Protein AF-A0A6M0C5Y6-F1 (afdb_monomer)

pLDDT: mean 71.25, std 15.37, range [40.25, 87.75]

Foldseek 3Di:
DDPQVAPWDADPPPRDIDRGDGPVDQWDADPVPRDIDGNDPPVDPPPDD

Secondary structure (DSSP, 8-state):
-----EEEEE-TTT--EEEEEETT--EEE-TTT--EEE-----------

Solvent-accessible surface area (backbone atoms only — not comparable to full-atom values): 3392 Å² total; per-residue (Å²): 140,79,84,73,56,50,44,70,44,67,42,88,87,83,61,53,70,45,61,78,35,52,72,90,56,47,68,48,66,38,88,89,79,66,49,78,40,73,57,75,84,79,76,64,88,81,70,86,126

Structure (mmCIF, N/CA/C/O backbone):
data_AF-A0A6M0C5Y6-F1
#
_entry.id   AF-A0A6M0C5Y6-F1
#
loop_
_atom_site.group_PDB
_atom_site.id
_atom_site.type_symbol
_atom_site.label_atom_id
_atom_site.label_alt_id
_atom_site.label_comp_id
_atom_site.label_asym_id
_atom_site.label_entity_id
_atom_site.label_seq_id
_atom_site.pdbx_PDB_ins_code
_atom_site.Cartn_x
_atom_site.Cartn_y
_atom_sit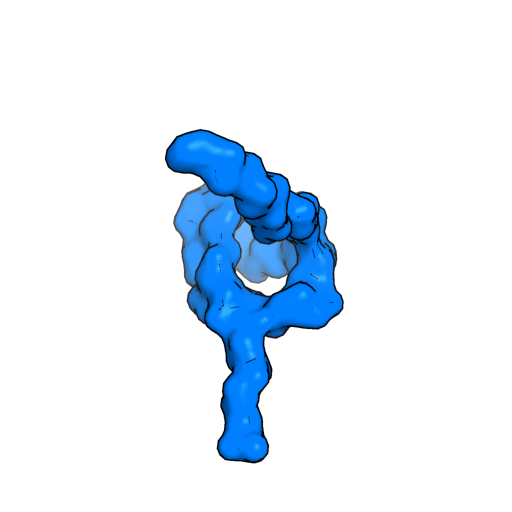e.Cartn_z
_atom_site.occupancy
_atom_site.B_iso_or_equiv
_atom_site.auth_seq_id
_atom_site.auth_comp_id
_atom_site.auth_asym_id
_atom_site.auth_atom_id
_atom_site.pdbx_PDB_model_num
ATOM 1 N N . MET A 1 1 ? 16.804 -8.250 16.270 1.00 46.12 1 MET A N 1
ATOM 2 C CA . MET A 1 1 ? 15.564 -7.896 16.995 1.00 46.12 1 MET A CA 1
ATOM 3 C C . MET A 1 1 ? 15.468 -6.379 16.962 1.00 46.12 1 MET A C 1
ATOM 5 O O . MET A 1 1 ? 16.311 -5.751 17.570 1.00 46.12 1 MET A O 1
ATOM 9 N N . THR A 1 2 ? 14.622 -5.703 16.202 1.00 48.09 2 THR A N 1
ATOM 10 C CA . THR A 1 2 ? 13.492 -6.082 15.345 1.00 48.09 2 THR A CA 1
ATOM 11 C C . THR A 1 2 ? 13.327 -4.924 14.359 1.00 48.09 2 THR A C 1
ATOM 13 O O . THR A 1 2 ? 12.565 -4.002 14.630 1.00 48.09 2 THR A O 1
ATOM 16 N N . ASP A 1 3 ? 14.066 -4.926 13.250 1.00 47.38 3 ASP A N 1
ATOM 17 C CA . ASP A 1 3 ? 13.777 -3.986 12.165 1.00 47.38 3 ASP A CA 1
ATOM 18 C C . ASP A 1 3 ? 12.736 -4.653 11.266 1.00 47.38 3 ASP A C 1
ATOM 20 O O . ASP A 1 3 ? 13.034 -5.257 10.238 1.00 47.38 3 ASP A O 1
ATOM 24 N N . ILE A 1 4 ? 11.490 -4.665 11.748 1.00 57.81 4 ILE A N 1
ATOM 25 C CA . ILE A 1 4 ? 10.350 -4.831 10.853 1.00 57.81 4 ILE A CA 1
ATOM 26 C C . ILE A 1 4 ? 10.419 -3.568 10.016 1.00 57.81 4 ILE A C 1
ATOM 28 O O . ILE A 1 4 ? 10.044 -2.506 10.498 1.00 57.81 4 ILE A O 1
ATOM 32 N N . SER A 1 5 ? 11.012 -3.659 8.834 1.00 57.47 5 SER A N 1
ATOM 33 C CA . SER A 1 5 ? 11.154 -2.534 7.928 1.00 57.47 5 SER A CA 1
ATOM 34 C C . SER A 1 5 ? 9.750 -2.068 7.538 1.00 57.47 5 SER A C 1
ATOM 36 O O . SER A 1 5 ? 9.092 -2.621 6.654 1.00 57.47 5 SER A O 1
ATOM 38 N N . LEU A 1 6 ? 9.243 -1.122 8.318 1.00 65.06 6 LEU A N 1
ATOM 39 C CA . LEU A 1 6 ? 7.965 -0.467 8.142 1.00 65.06 6 LEU A CA 1
ATOM 40 C C . LEU A 1 6 ? 8.208 0.662 7.153 1.00 65.06 6 LEU A C 1
ATOM 42 O O . LEU A 1 6 ? 9.047 1.533 7.370 1.00 65.06 6 LEU A O 1
ATOM 46 N N . VAL A 1 7 ? 7.493 0.626 6.042 1.00 71.69 7 VAL A N 1
ATOM 47 C CA . VAL A 1 7 ? 7.559 1.660 5.014 1.00 71.69 7 VAL A CA 1
ATOM 48 C C . VAL A 1 7 ? 6.250 2.435 5.024 1.00 71.69 7 VAL A C 1
ATOM 50 O O . VAL A 1 7 ? 5.164 1.857 5.125 1.00 71.69 7 VAL A O 1
ATOM 53 N N . ARG A 1 8 ? 6.360 3.760 4.906 1.00 77.19 8 ARG A N 1
ATOM 54 C CA . ARG A 1 8 ? 5.196 4.637 4.793 1.00 77.19 8 ARG A CA 1
ATOM 55 C C . 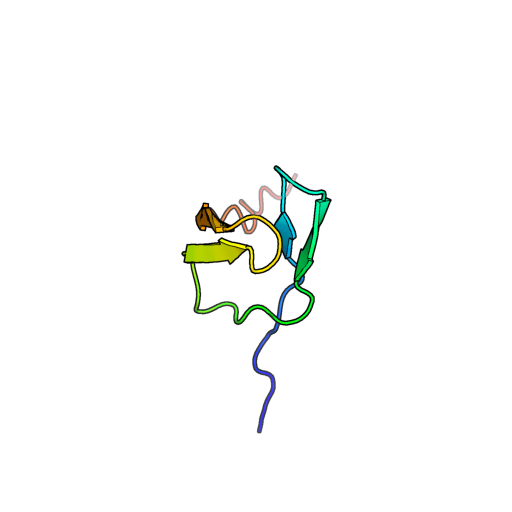ARG A 1 8 ? 4.518 4.453 3.434 1.00 77.19 8 ARG A C 1
ATOM 57 O O . ARG A 1 8 ? 5.174 4.556 2.398 1.00 77.19 8 ARG A O 1
ATOM 64 N N . ALA A 1 9 ? 3.213 4.223 3.430 1.00 78.50 9 ALA A N 1
ATOM 65 C CA . ALA A 1 9 ? 2.384 4.162 2.230 1.00 78.50 9 ALA A CA 1
ATOM 66 C C . ALA A 1 9 ? 1.315 5.254 2.301 1.00 78.50 9 ALA A C 1
ATOM 68 O O . ALA A 1 9 ? 0.702 5.442 3.344 1.00 78.50 9 ALA A O 1
ATOM 69 N N . ARG A 1 10 ? 1.097 5.995 1.213 1.00 83.56 10 ARG A N 1
ATOM 70 C CA . ARG A 1 10 ? 0.028 6.998 1.130 1.00 83.56 10 ARG A CA 1
ATOM 71 C C . ARG A 1 10 ? -1.108 6.448 0.278 1.00 83.56 10 ARG A C 1
ATOM 73 O O . ARG A 1 10 ? -0.861 6.002 -0.838 1.00 83.56 10 ARG A O 1
ATOM 80 N N . CYS A 1 11 ? -2.330 6.523 0.784 1.00 85.56 11 CYS A N 1
ATOM 81 C CA . CYS A 1 11 ? -3.537 6.236 0.031 1.00 85.56 11 CYS A CA 1
ATOM 82 C C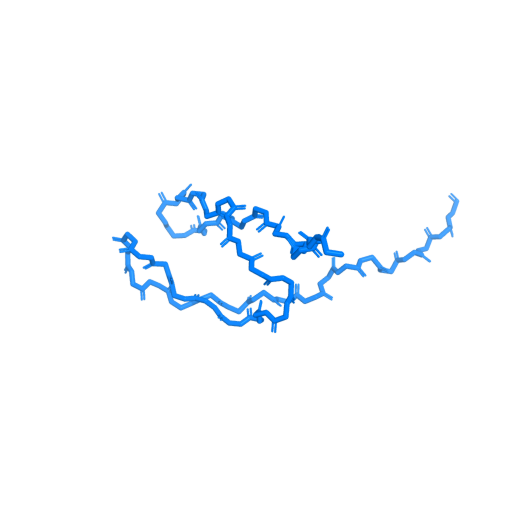 . CYS A 1 11 ? -3.702 7.274 -1.085 1.00 85.56 11 CYS A C 1
ATOM 84 O O . CYS A 1 11 ? -3.731 8.477 -0.827 1.00 85.56 11 CYS A O 1
ATOM 86 N N . SER A 1 12 ? -3.833 6.816 -2.326 1.00 82.06 12 SER A N 1
ATOM 87 C CA . SER A 1 12 ? -4.114 7.672 -3.484 1.00 82.06 12 SER A CA 1
ATOM 88 C C . SER A 1 12 ? -5.558 8.180 -3.530 1.00 82.06 12 SER A C 1
ATOM 90 O O . SER A 1 12 ? -5.821 9.166 -4.209 1.00 82.06 12 SER A O 1
ATOM 92 N N . ASN A 1 13 ? -6.479 7.529 -2.816 1.00 84.31 13 ASN A N 1
ATOM 93 C CA . ASN A 1 13 ? -7.899 7.870 -2.822 1.00 84.31 13 ASN A CA 1
ATOM 94 C C . ASN A 1 13 ? -8.243 8.964 -1.795 1.00 84.31 13 ASN A C 1
ATOM 96 O O . ASN A 1 13 ? -8.830 9.979 -2.152 1.00 84.31 13 ASN A O 1
ATOM 100 N N . CYS A 1 14 ? -7.844 8.791 -0.529 1.00 87.50 14 CYS A N 1
ATOM 101 C CA . CYS A 1 14 ? -8.131 9.757 0.542 1.00 87.50 14 CYS A CA 1
ATOM 102 C C . CYS A 1 14 ? -6.923 10.598 0.982 1.00 87.50 14 CYS A C 1
ATOM 104 O O . CYS A 1 14 ? -7.098 11.600 1.668 1.00 87.50 14 CYS A O 1
ATOM 106 N N . GLY A 1 15 ? -5.699 10.219 0.599 1.00 84.38 15 GLY A N 1
ATOM 107 C CA . GLY A 1 15 ? -4.477 10.917 1.011 1.00 84.38 15 GLY A CA 1
ATOM 108 C C . GLY A 1 15 ? -3.895 10.468 2.354 1.00 84.38 15 GLY A C 1
ATOM 109 O O . GLY A 1 15 ? -2.824 10.951 2.726 1.00 84.38 15 GLY A O 1
ATOM 110 N N . ASP A 1 16 ? -4.537 9.532 3.059 1.00 86.06 16 ASP A N 1
ATOM 111 C CA . ASP A 1 16 ? -4.049 9.049 4.353 1.00 86.06 16 ASP A CA 1
ATOM 112 C C . ASP A 1 16 ? -2.708 8.331 4.250 1.00 86.06 16 ASP A C 1
ATOM 114 O O . ASP A 1 16 ? -2.468 7.540 3.338 1.00 86.06 16 ASP A O 1
ATOM 118 N N . VAL A 1 17 ? -1.824 8.598 5.209 1.00 82.25 17 VAL A N 1
ATOM 119 C CA . VAL A 1 17 ? -0.481 8.019 5.256 1.00 82.25 17 VAL A CA 1
ATOM 120 C C . VAL A 1 17 ? -0.431 6.936 6.326 1.00 82.25 17 VAL A C 1
ATOM 122 O O . VAL A 1 17 ? -0.511 7.209 7.518 1.00 82.25 17 VAL A O 1
ATOM 125 N N . VAL A 1 18 ? -0.241 5.695 5.894 1.00 81.50 18 VAL A N 1
ATOM 126 C CA . VAL A 1 18 ? 0.039 4.552 6.758 1.00 81.50 18 VAL A CA 1
ATOM 127 C C . VAL A 1 18 ? 1.544 4.480 6.978 1.00 81.50 18 VAL A C 1
ATOM 129 O O . VAL A 1 18 ? 2.285 4.010 6.121 1.00 81.50 18 VAL A O 1
ATOM 132 N N . GLU A 1 19 ? 2.016 4.964 8.124 1.00 77.00 19 GLU A N 1
ATOM 133 C CA . GLU A 1 19 ? 3.449 4.998 8.461 1.00 77.00 19 GLU A CA 1
ATOM 134 C C . GLU A 1 19 ? 4.024 3.619 8.804 1.00 77.00 19 GLU A C 1
ATOM 136 O O . GLU A 1 19 ? 5.226 3.390 8.684 1.00 77.00 19 GLU A O 1
ATOM 141 N N . LYS A 1 20 ? 3.160 2.690 9.223 1.00 77.38 20 LYS A N 1
ATOM 142 C CA . LYS A 1 20 ? 3.546 1.365 9.705 1.00 77.38 20 LYS A CA 1
ATOM 143 C C . LYS A 1 20 ? 2.977 0.269 8.819 1.00 77.38 20 LYS A C 1
ATOM 145 O O . LYS A 1 20 ? 2.101 -0.474 9.251 1.00 77.38 20 LYS A O 1
ATOM 150 N N . LEU A 1 21 ? 3.492 0.152 7.596 1.00 77.06 21 LEU A N 1
ATOM 151 C CA . LEU A 1 21 ? 3.169 -0.985 6.742 1.00 77.06 21 LEU A CA 1
ATOM 152 C C . LEU A 1 21 ? 4.384 -1.908 6.573 1.00 77.06 21 LEU A C 1
ATOM 154 O O . LEU A 1 21 ? 5.404 -1.469 6.032 1.00 77.06 21 LEU A O 1
ATOM 158 N N . PRO A 1 22 ? 4.298 -3.175 7.011 1.00 77.19 22 PRO A N 1
ATOM 159 C CA . PRO A 1 22 ? 5.378 -4.140 6.842 1.00 77.19 22 PRO A CA 1
ATOM 160 C C . PRO A 1 22 ? 5.763 -4.316 5.365 1.00 77.19 22 PRO A C 1
ATOM 162 O O . PRO A 1 22 ? 4.885 -4.384 4.505 1.00 77.19 22 PRO A O 1
ATOM 165 N N . LEU A 1 23 ? 7.059 -4.410 5.045 1.00 71.81 23 LEU A N 1
ATOM 166 C CA . LEU A 1 23 ? 7.530 -4.670 3.670 1.00 71.81 23 LEU A CA 1
ATOM 167 C C . LEU A 1 23 ? 7.035 -6.004 3.083 1.00 71.81 23 LEU A C 1
ATOM 169 O O . LEU A 1 23 ? 6.955 -6.139 1.866 1.00 71.81 23 LEU A O 1
ATOM 173 N N . ASN A 1 24 ? 6.712 -6.992 3.923 1.00 73.12 24 ASN A N 1
ATOM 174 C CA . ASN A 1 24 ? 6.193 -8.288 3.474 1.00 73.12 24 ASN A CA 1
ATOM 175 C C . ASN A 1 24 ? 4.718 -8.235 3.050 1.00 73.12 24 ASN A C 1
ATOM 177 O O . ASN A 1 24 ? 4.233 -9.190 2.449 1.00 73.12 24 ASN A O 1
ATOM 181 N N . ILE A 1 25 ? 4.013 -7.146 3.360 1.00 73.25 25 ILE A N 1
ATOM 182 C CA . ILE A 1 25 ? 2.629 -6.938 2.948 1.00 73.25 25 ILE A CA 1
ATOM 183 C C . ILE A 1 25 ? 2.632 -6.169 1.623 1.00 73.25 25 ILE A C 1
ATOM 185 O O . ILE A 1 25 ? 3.071 -5.015 1.556 1.00 73.25 25 ILE A O 1
ATOM 189 N N . ARG A 1 26 ? 2.190 -6.847 0.557 1.00 77.06 26 ARG A N 1
ATOM 190 C CA . ARG A 1 26 ? 2.005 -6.265 -0.781 1.00 77.06 26 ARG A CA 1
ATOM 191 C C . ARG A 1 26 ? 0.658 -5.569 -0.887 1.00 77.06 26 ARG A C 1
ATOM 193 O O . ARG A 1 26 ? 0.609 -4.408 -1.261 1.00 77.06 26 ARG A O 1
ATOM 200 N N . GLU A 1 27 ? -0.390 -6.226 -0.422 1.00 84.38 27 GLU A N 1
ATOM 201 C CA . GLU A 1 27 ? -1.752 -5.710 -0.467 1.00 84.38 27 GLU A CA 1
ATOM 202 C C . GLU A 1 27 ? -2.165 -5.170 0.899 1.00 84.38 27 GLU A C 1
ATOM 204 O O . GLU A 1 27 ? -1.965 -5.820 1.926 1.00 84.38 27 GLU A O 1
ATOM 209 N N . TRP A 1 28 ? -2.732 -3.972 0.932 1.00 85.69 28 TRP A N 1
ATOM 210 C CA . TRP A 1 28 ? -3.251 -3.374 2.151 1.00 85.69 28 TRP A CA 1
ATOM 211 C C . TRP A 1 28 ? -4.528 -2.602 1.882 1.00 85.69 28 TRP A C 1
ATOM 213 O O . TRP A 1 28 ? -4.649 -1.872 0.902 1.00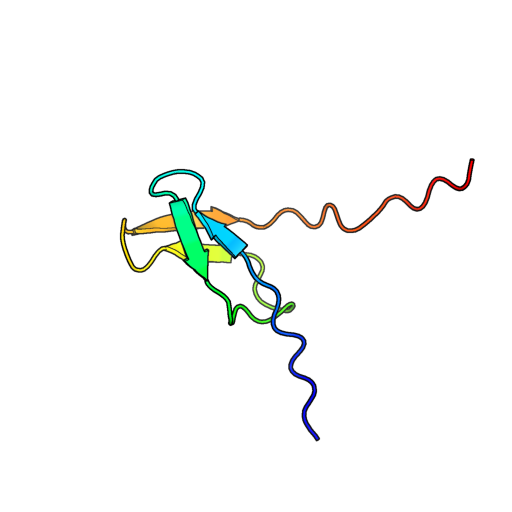 85.69 28 TRP A O 1
ATOM 223 N N . ASP A 1 29 ? -5.465 -2.714 2.809 1.00 86.44 29 ASP A N 1
ATOM 224 C CA . ASP A 1 29 ? -6.690 -1.936 2.772 1.00 86.44 29 ASP A CA 1
ATOM 225 C C . ASP A 1 29 ? -6.507 -0.642 3.560 1.00 86.44 29 ASP A C 1
ATOM 227 O O . ASP A 1 29 ? -6.012 -0.623 4.695 1.00 86.44 29 ASP A O 1
ATOM 231 N N . CYS A 1 30 ? -6.910 0.473 2.959 1.00 86.06 30 CYS A N 1
ATOM 232 C CA . CYS A 1 30 ? -6.912 1.749 3.646 1.00 86.06 30 CYS A CA 1
ATOM 233 C C . CYS A 1 30 ? -7.971 1.745 4.752 1.00 86.06 30 CYS A C 1
ATOM 235 O O . CYS A 1 30 ? -9.159 1.630 4.471 1.00 86.06 30 CYS A O 1
ATOM 237 N N . GLN A 1 31 ? -7.567 1.945 6.008 1.00 83.62 31 GLN A N 1
ATOM 238 C CA . GLN A 1 31 ? -8.513 1.977 7.131 1.00 83.62 31 GLN A CA 1
ATOM 239 C C . GLN A 1 31 ? -9.468 3.178 7.098 1.00 83.62 31 GLN A C 1
ATOM 241 O O . GLN A 1 31 ? -10.546 3.106 7.677 1.00 83.62 31 GLN A O 1
ATOM 246 N N . SER A 1 32 ? -9.104 4.263 6.415 1.00 85.38 32 SER A N 1
ATOM 247 C CA . SER A 1 32 ? -9.955 5.454 6.347 1.00 85.38 32 SER A CA 1
ATOM 248 C C . SER A 1 32 ? -11.033 5.374 5.274 1.00 85.38 32 SER A C 1
ATOM 250 O O . SER A 1 32 ? -12.141 5.853 5.489 1.00 85.38 32 SER A O 1
ATOM 252 N N . CYS A 1 33 ? -10.725 4.800 4.106 1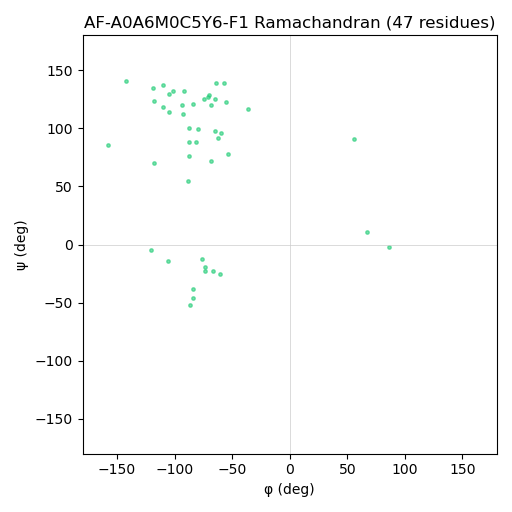.00 87.75 33 CYS A N 1
ATOM 253 C CA . CYS A 1 33 ? -11.657 4.770 2.972 1.00 87.75 33 CYS A CA 1
ATOM 254 C C . CYS A 1 33 ? -12.024 3.361 2.491 1.00 87.75 33 CYS A C 1
ATOM 256 O O . CYS A 1 33 ? -12.838 3.229 1.582 1.00 87.75 33 CYS A O 1
ATOM 258 N N . GLY A 1 34 ? -11.421 2.314 3.055 1.00 86.19 34 GLY A N 1
ATOM 259 C CA . GLY A 1 34 ? -11.633 0.923 2.647 1.00 86.19 34 GLY A CA 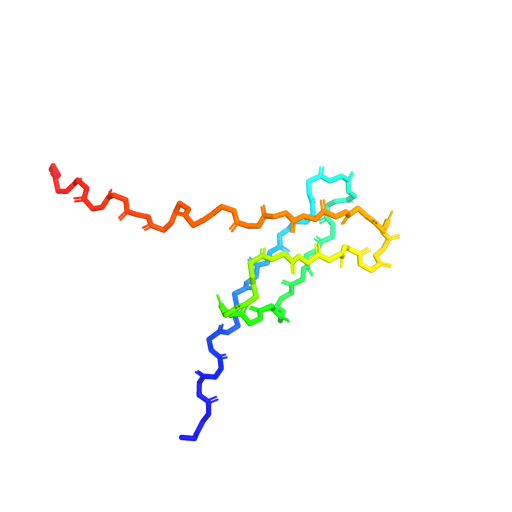1
ATOM 260 C C . GLY A 1 34 ? -11.102 0.593 1.252 1.00 86.19 34 GLY A C 1
ATOM 261 O O . GLY A 1 34 ? -11.422 -0.459 0.713 1.00 86.19 34 GLY A O 1
ATOM 262 N N . THR A 1 35 ? -10.329 1.491 0.631 1.00 86.56 35 THR A N 1
ATOM 263 C CA . THR A 1 35 ? -9.750 1.234 -0.690 1.00 86.56 35 THR A CA 1
ATOM 264 C C . THR A 1 35 ? -8.654 0.187 -0.573 1.00 86.56 35 THR A C 1
ATOM 266 O O . THR A 1 35 ? -7.722 0.350 0.217 1.00 86.56 35 THR A O 1
ATOM 269 N N . HIS A 1 36 ? -8.769 -0.859 -1.382 1.00 86.94 36 HIS A N 1
ATOM 270 C CA . HIS A 1 36 ? -7.748 -1.881 -1.516 1.00 86.94 36 HIS A CA 1
ATOM 271 C C . HIS A 1 36 ? -6.574 -1.338 -2.334 1.00 86.94 36 HIS A C 1
ATOM 273 O O . HIS A 1 36 ? -6.756 -0.846 -3.451 1.00 86.94 36 HIS A O 1
ATOM 279 N N . HIS A 1 37 ? -5.373 -1.404 -1.773 1.00 81.31 37 HIS A N 1
ATOM 280 C CA . HIS A 1 37 ? -4.143 -0.977 -2.419 1.00 81.31 37 HIS A CA 1
ATOM 281 C C . HIS A 1 37 ? -3.195 -2.157 -2.569 1.00 81.31 37 HIS A C 1
ATOM 283 O O . HIS A 1 37 ? -2.762 -2.734 -1.577 1.00 81.31 37 HIS A O 1
ATOM 289 N N . ASP A 1 38 ? -2.781 -2.436 -3.798 1.00 78.81 38 ASP A N 1
ATOM 290 C CA . ASP A 1 38 ? -1.627 -3.287 -4.062 1.00 78.81 38 ASP A CA 1
ATOM 291 C C . ASP A 1 38 ? -0.391 -2.393 -4.205 1.00 78.81 38 ASP A C 1
ATOM 293 O O . ASP A 1 38 ? -0.346 -1.470 -5.026 1.00 78.81 38 ASP A O 1
ATOM 297 N N . ARG A 1 39 ? 0.607 -2.598 -3.346 1.00 71.25 39 ARG A N 1
ATOM 298 C CA . ARG A 1 39 ? 1.924 -2.013 -3.551 1.00 71.25 39 ARG A CA 1
ATOM 299 C C . ARG A 1 39 ? 2.671 -2.846 -4.574 1.00 71.25 39 ARG A C 1
ATOM 301 O O . ARG A 1 39 ? 3.379 -3.794 -4.225 1.00 71.25 39 ARG A O 1
ATOM 308 N N . ASP A 1 40 ? 2.660 -2.349 -5.801 1.00 63.75 40 ASP A N 1
ATOM 309 C CA . ASP A 1 40 ? 3.671 -2.704 -6.779 1.00 63.75 40 ASP A CA 1
ATOM 310 C C . ASP A 1 40 ? 5.063 -2.400 -6.218 1.00 63.75 40 ASP A C 1
ATOM 312 O O . ASP A 1 40 ? 5.406 -1.269 -5.850 1.00 63.75 40 ASP A O 1
ATOM 316 N N . ILE A 1 41 ? 5.887 -3.443 -6.170 1.00 55.91 41 ILE A N 1
ATOM 317 C CA . ILE A 1 41 ? 7.322 -3.370 -5.913 1.00 55.91 41 ILE A CA 1
ATOM 318 C C . ILE A 1 41 ? 7.963 -2.699 -7.126 1.00 55.91 41 ILE A C 1
ATO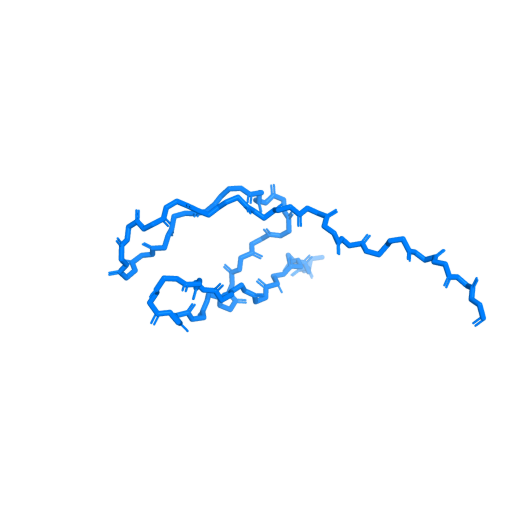M 320 O O . ILE A 1 41 ? 8.675 -3.323 -7.903 1.00 55.91 41 ILE A O 1
ATOM 324 N N . ASN A 1 42 ? 7.757 -1.398 -7.288 1.00 50.12 42 ASN A N 1
ATOM 325 C CA . ASN A 1 42 ? 8.726 -0.592 -8.007 1.00 50.12 42 ASN A CA 1
ATOM 326 C C . ASN A 1 42 ? 9.772 -0.083 -7.011 1.00 50.12 42 ASN A C 1
ATOM 328 O O . ASN A 1 42 ? 10.022 1.112 -6.875 1.00 50.12 42 ASN A O 1
ATOM 332 N N . ALA A 1 43 ? 10.377 -1.018 -6.276 1.00 49.97 43 ALA A N 1
ATOM 333 C CA . ALA A 1 43 ? 11.654 -0.778 -5.636 1.00 49.97 43 ALA A CA 1
ATOM 334 C C . ALA A 1 43 ? 12.732 -0.992 -6.700 1.00 49.97 43 ALA A C 1
ATOM 336 O O . ALA A 1 43 ? 13.275 -2.081 -6.862 1.00 49.97 43 ALA A O 1
ATOM 337 N N . SER A 1 44 ? 13.032 0.098 -7.409 1.00 44.41 44 SER A N 1
ATOM 338 C CA . SER A 1 44 ? 14.325 0.362 -8.039 1.00 44.41 44 SER A CA 1
ATOM 339 C C . SER A 1 44 ? 14.827 -0.708 -9.015 1.00 44.41 44 SER A C 1
ATOM 341 O O . SER A 1 44 ? 15.678 -1.531 -8.675 1.00 44.41 44 SER A O 1
ATOM 343 N N . ILE A 1 45 ? 14.479 -0.552 -10.301 1.00 46.38 45 ILE A N 1
ATOM 344 C CA . ILE A 1 45 ? 15.527 -0.740 -11.307 1.00 46.38 45 ILE A CA 1
ATOM 345 C C . ILE A 1 45 ? 16.597 0.298 -10.966 1.00 46.38 45 ILE A C 1
ATOM 347 O O . ILE A 1 45 ? 16.504 1.467 -11.333 1.00 46.38 45 ILE A O 1
ATOM 351 N N . ASN A 1 46 ? 17.598 -0.146 -10.218 1.00 45.38 46 ASN A N 1
ATOM 352 C CA . ASN A 1 46 ? 18.935 0.404 -10.226 1.00 45.38 46 ASN A CA 1
ATOM 353 C C . ASN A 1 46 ? 19.429 0.415 -11.685 1.00 45.38 46 ASN A C 1
ATOM 355 O O . ASN A 1 46 ? 20.157 -0.478 -12.108 1.00 45.38 46 ASN A O 1
ATOM 359 N N . ARG A 1 47 ? 18.988 1.381 -12.498 1.00 47.06 47 ARG A N 1
ATOM 360 C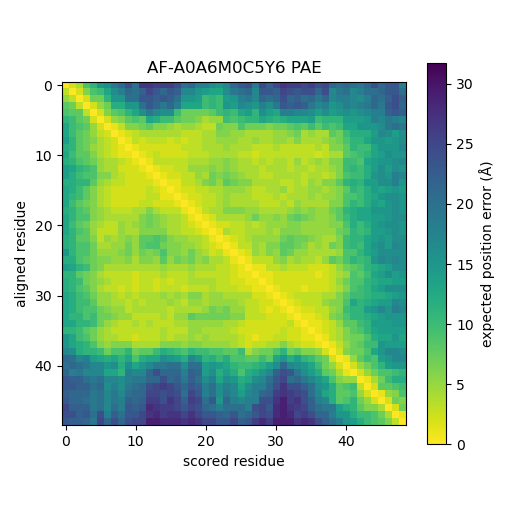 CA . ARG A 1 47 ? 19.771 1.809 -13.650 1.00 47.06 47 ARG A CA 1
ATOM 361 C C . ARG A 1 47 ? 20.694 2.875 -13.110 1.00 47.06 47 ARG A C 1
ATOM 363 O O . ARG A 1 47 ? 20.352 4.048 -13.072 1.00 47.06 47 ARG A O 1
ATOM 370 N N . VAL A 1 48 ? 21.842 2.401 -12.639 1.00 47.38 48 VAL A N 1
ATOM 371 C CA . VAL A 1 48 ? 23.091 3.135 -12.798 1.00 47.38 48 VAL A CA 1
ATOM 372 C C . VAL A 1 48 ? 23.045 3.826 -14.162 1.00 47.38 48 VAL A C 1
ATOM 374 O O . VAL A 1 48 ? 22.940 3.159 -15.194 1.00 47.38 48 VAL A O 1
ATOM 377 N N . CYS A 1 49 ? 23.066 5.148 -14.137 1.00 40.25 49 CYS A N 1
ATOM 378 C CA . CYS A 1 49 ? 23.540 5.989 -15.218 1.00 40.25 49 CYS A CA 1
ATOM 379 C C . CYS A 1 49 ? 24.429 7.056 -14.588 1.00 40.25 49 CYS A C 1
ATOM 381 O O . CYS A 1 49 ? 24.011 7.607 -13.542 1.00 40.25 49 CYS A O 1
#

Radius of gyration: 12.69 Å; Cα contacts (8 Å, |Δi|>4): 57; chains: 1; bounding box: 35×19×32 Å

Nearest PDB structures (foldseek):
  4ljp-assembly1_A  TM=8.115E-01  e=3.922E+00  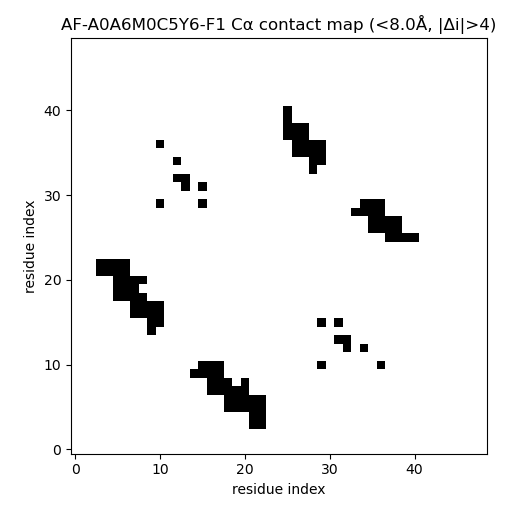Homo sapiens
  6gzy-assembly2_B  TM=7.941E-01  e=5.483E+00  Homo sapiens
  4ljo-assembly1_A  TM=8.023E-01  e=5.483E+00  Homo sapiens

Mean predicted aligned error: 9.55 Å

Sequence (49 aa):
MTDISLVRARCSNCGDVVEKLPLNIREWDCQSCGTHHDRDINASINRVC